Protein AF-A0A7S2GQ36-F1 (afdb_monomer_lite)

Sequence (106 aa):
IDLVGLEGEEERQAAAGDTGSLMRTGSVSIGGGVRYEWHLTSPELTSTEMVLNGAPLRVDPVTGALPMPLEPVIVPIGSESSLVLAPQSYAFVVLPEAAAPVCMHQ

Radius of gyration: 25.25 Å; chains: 1; bounding box: 83×53×40 Å

Foldseek 3Di:
DDDDDDDDDDDDDDDDDDPPPPPPPQDWDQDWDKKWKWKWDDPDPPDPWIATPNHTFDQDPPPRHGPPDSGTDIGTDDPPDDDDHDPPIDMDMDRPRTVRVVVPDD

Structure (mmCIF, N/CA/C/O backbone):
data_AF-A0A7S2GQ36-F1
#
_entry.id   AF-A0A7S2GQ36-F1
#
loop_
_atom_site.group_PDB
_atom_site.id
_atom_site.type_symbol
_atom_site.label_atom_id
_atom_site.label_alt_id
_atom_site.label_comp_id
_atom_site.label_asym_id
_atom_site.label_entity_id
_atom_site.label_seq_id
_atom_site.pdbx_PDB_ins_code
_atom_site.Cartn_x
_atom_site.Cartn_y
_atom_site.Cartn_z
_atom_site.occupancy
_atom_site.B_iso_or_equiv
_atom_site.auth_seq_id
_atom_site.auth_comp_id
_atom_site.auth_asym_id
_atom_site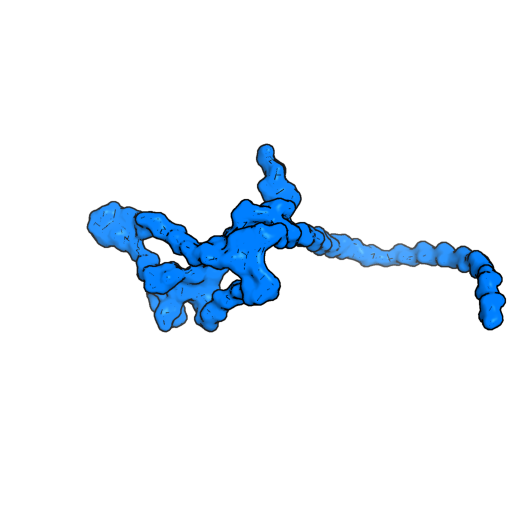.auth_atom_id
_atom_site.pdbx_PDB_model_num
ATOM 1 N N . ILE A 1 1 ? 57.895 -24.556 -3.695 1.00 42.75 1 ILE A N 1
ATOM 2 C CA . ILE A 1 1 ? 58.027 -25.795 -4.488 1.00 42.75 1 ILE A CA 1
ATOM 3 C C . ILE A 1 1 ? 56.649 -26.049 -5.046 1.00 42.75 1 ILE A C 1
ATOM 5 O O . ILE A 1 1 ? 55.725 -26.261 -4.275 1.00 42.75 1 ILE A O 1
ATOM 9 N N . ASP A 1 2 ? 56.533 -25.837 -6.346 1.00 26.31 2 ASP A N 1
ATOM 10 C CA . ASP A 1 2 ? 55.353 -26.112 -7.152 1.00 26.31 2 ASP A CA 1
ATOM 11 C C . ASP A 1 2 ? 55.374 -27.606 -7.511 1.00 26.31 2 ASP A C 1
ATOM 13 O O . ASP A 1 2 ? 56.444 -28.134 -7.829 1.00 26.31 2 ASP A O 1
ATOM 17 N N . LEU A 1 3 ? 54.236 -28.286 -7.410 1.00 38.31 3 LEU A N 1
ATOM 18 C CA . LEU A 1 3 ? 54.043 -29.646 -7.912 1.00 38.31 3 LEU A CA 1
ATOM 19 C C . LEU A 1 3 ? 52.650 -29.718 -8.540 1.00 38.31 3 LEU A C 1
ATOM 21 O O . LEU A 1 3 ? 51.631 -29.754 -7.854 1.00 38.31 3 LEU A O 1
ATOM 25 N N . VAL A 1 4 ? 52.654 -29.728 -9.868 1.00 37.22 4 VAL A N 1
ATOM 26 C CA . VAL A 1 4 ? 51.512 -29.969 -10.747 1.00 37.22 4 VAL A CA 1
ATOM 27 C C . VAL A 1 4 ? 51.277 -31.476 -10.896 1.00 37.22 4 VAL A C 1
ATOM 29 O O . VAL A 1 4 ? 52.230 -32.223 -11.109 1.00 37.22 4 VAL A O 1
ATOM 32 N N . GLY A 1 5 ? 49.998 -31.869 -10.919 1.00 31.53 5 GLY A N 1
ATOM 33 C CA . GLY A 1 5 ? 49.489 -32.984 -11.729 1.00 31.53 5 GLY A CA 1
ATOM 34 C C . GLY A 1 5 ? 49.100 -34.255 -10.970 1.00 31.53 5 GLY A C 1
ATOM 35 O O . GLY A 1 5 ? 49.926 -34.847 -10.285 1.00 31.53 5 GLY A O 1
ATOM 36 N N . LEU A 1 6 ? 47.857 -34.718 -11.146 1.00 36.72 6 LEU A N 1
ATOM 37 C CA . LEU A 1 6 ? 47.506 -35.836 -12.042 1.00 36.72 6 LEU A CA 1
ATOM 38 C C . LEU A 1 6 ? 46.003 -36.171 -11.932 1.00 36.72 6 LEU A C 1
ATOM 40 O O . LEU A 1 6 ? 45.413 -36.142 -10.856 1.00 36.72 6 LEU A O 1
ATOM 44 N N . GLU A 1 7 ? 45.408 -36.447 -13.089 1.00 40.12 7 GLU A N 1
ATOM 45 C CA . GLU A 1 7 ? 44.016 -36.838 -13.335 1.00 40.12 7 GLU A CA 1
ATOM 46 C C . GLU A 1 7 ? 43.689 -38.235 -12.764 1.00 40.12 7 GLU A C 1
ATOM 48 O O . GLU A 1 7 ? 44.579 -39.074 -12.624 1.00 40.12 7 GLU A O 1
ATOM 53 N N . GLY A 1 8 ? 42.408 -38.506 -12.472 1.00 31.38 8 GLY A N 1
ATOM 54 C CA . GLY A 1 8 ? 41.948 -39.826 -12.024 1.00 31.38 8 GLY A CA 1
ATOM 55 C C . GLY A 1 8 ? 40.455 -39.900 -11.682 1.00 31.38 8 GLY A C 1
ATOM 56 O O . GLY A 1 8 ? 40.048 -39.610 -10.565 1.00 31.38 8 GLY A O 1
ATOM 57 N N . GLU A 1 9 ? 39.680 -40.282 -12.690 1.00 38.62 9 GLU A N 1
ATOM 58 C CA . GLU A 1 9 ? 38.319 -40.841 -12.743 1.00 38.62 9 GLU A CA 1
ATOM 59 C C . GLU A 1 9 ? 37.825 -41.625 -11.497 1.00 38.62 9 GLU A C 1
ATOM 61 O O . GLU A 1 9 ? 38.469 -42.576 -11.067 1.00 38.62 9 GLU A O 1
ATOM 66 N N . GLU A 1 10 ? 36.621 -41.322 -10.987 1.00 39.50 10 GLU A N 1
ATOM 67 C CA . GLU A 1 10 ? 35.725 -42.353 -10.430 1.00 39.50 10 GLU A CA 1
ATOM 68 C C . GLU A 1 10 ? 34.260 -41.954 -10.675 1.00 39.50 10 GLU A C 1
ATOM 70 O O . GLU A 1 10 ? 33.645 -41.166 -9.953 1.00 39.50 10 GLU A O 1
ATOM 75 N N . GLU A 1 11 ? 33.711 -42.513 -11.750 1.00 36.97 11 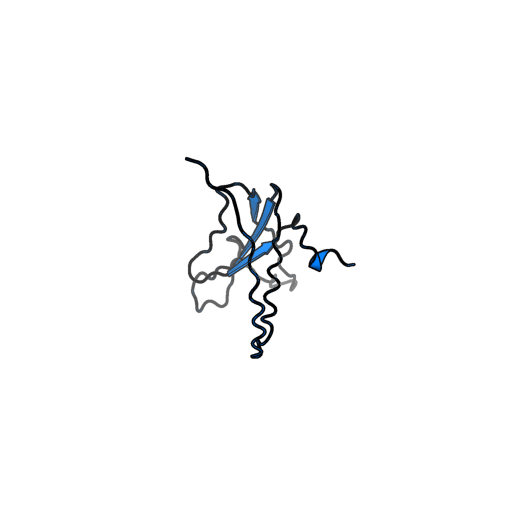GLU A N 1
ATOM 76 C CA . GLU A 1 11 ? 32.285 -42.620 -12.017 1.00 36.97 11 GLU A CA 1
ATOM 77 C C . GLU A 1 11 ? 31.621 -43.427 -10.888 1.00 36.97 11 GLU A C 1
ATOM 79 O O . GLU A 1 11 ? 31.833 -44.631 -10.749 1.00 36.97 11 GLU A O 1
ATOM 84 N N . ARG A 1 12 ? 30.786 -42.775 -10.071 1.00 35.47 12 ARG A N 1
ATOM 85 C CA . ARG A 1 12 ? 29.770 -43.472 -9.272 1.00 35.47 12 ARG A CA 1
ATOM 86 C C . ARG A 1 12 ? 28.395 -42.929 -9.577 1.00 35.47 12 ARG A C 1
ATOM 88 O O . ARG A 1 12 ? 27.929 -41.946 -9.007 1.00 35.47 12 ARG A O 1
ATOM 95 N N . GLN A 1 13 ? 27.723 -43.658 -10.451 1.00 35.84 13 GLN A N 1
ATOM 96 C CA . GLN A 1 13 ? 26.286 -43.626 -10.586 1.00 35.84 13 GLN A CA 1
ATOM 97 C C . GLN A 1 13 ? 25.673 -44.371 -9.391 1.00 35.84 13 GLN A C 1
ATOM 99 O O . GLN A 1 13 ? 25.770 -45.591 -9.282 1.00 35.84 13 GLN A O 1
ATOM 104 N N . ALA A 1 14 ? 25.046 -43.631 -8.479 1.00 34.66 14 ALA A N 1
ATOM 105 C CA . ALA A 1 14 ? 24.130 -44.181 -7.489 1.00 34.66 14 ALA A CA 1
ATOM 106 C C . ALA A 1 14 ? 22.787 -43.462 -7.638 1.00 34.66 14 ALA A C 1
ATOM 108 O O . ALA A 1 14 ? 22.654 -42.277 -7.345 1.00 34.66 14 ALA A O 1
ATOM 109 N N . ALA A 1 15 ? 21.803 -44.191 -8.158 1.00 43.72 15 ALA A N 1
ATOM 110 C CA . ALA A 1 15 ? 20.424 -43.754 -8.257 1.00 43.72 15 ALA A CA 1
ATOM 111 C C . ALA A 1 15 ? 19.748 -43.808 -6.879 1.00 43.72 15 ALA A C 1
ATOM 113 O O . ALA A 1 15 ? 19.722 -44.863 -6.248 1.00 43.72 15 ALA A O 1
ATOM 114 N N . ALA A 1 16 ? 19.133 -42.708 -6.456 1.00 36.09 16 ALA A N 1
ATOM 115 C CA . ALA A 1 16 ? 17.978 -42.709 -5.563 1.00 36.09 16 ALA A CA 1
ATOM 116 C C . ALA A 1 16 ? 17.226 -41.393 -5.787 1.00 36.09 16 ALA A C 1
ATOM 118 O O . ALA A 1 16 ? 17.840 -40.332 -5.830 1.00 36.09 16 ALA A O 1
ATOM 119 N N . GLY A 1 17 ? 15.922 -41.496 -6.044 1.00 46.09 17 GLY A N 1
ATOM 120 C CA . GLY A 1 17 ? 15.093 -40.404 -6.538 1.00 46.09 17 GLY A CA 1
ATOM 121 C C . GLY A 1 17 ? 15.139 -39.154 -5.670 1.00 46.09 17 GLY A C 1
ATOM 122 O O . GLY A 1 17 ? 15.072 -39.233 -4.447 1.00 46.09 17 GLY A O 1
ATOM 123 N N . ASP A 1 18 ? 15.180 -38.008 -6.336 1.00 35.62 18 ASP A N 1
ATOM 124 C CA . ASP A 1 18 ? 14.902 -36.731 -5.711 1.00 35.62 18 ASP A CA 1
ATOM 125 C C . ASP A 1 18 ? 13.661 -36.162 -6.392 1.00 35.62 18 ASP A C 1
ATOM 127 O O . ASP A 1 18 ? 13.634 -35.906 -7.599 1.00 35.62 18 ASP A O 1
ATOM 131 N N . THR A 1 19 ? 12.580 -36.068 -5.624 1.00 44.78 19 THR A N 1
ATOM 132 C CA . THR A 1 19 ? 11.429 -35.220 -5.921 1.00 44.78 19 THR A CA 1
ATOM 133 C C . THR A 1 19 ? 11.963 -33.834 -6.237 1.00 44.78 19 THR A C 1
ATOM 135 O O . THR A 1 19 ? 12.265 -33.077 -5.320 1.00 44.78 19 THR A O 1
ATOM 138 N N . GLY A 1 20 ? 12.116 -33.537 -7.530 1.00 37.34 20 GLY A N 1
ATOM 139 C CA . GLY A 1 20 ? 12.612 -32.264 -8.025 1.00 37.34 20 GLY A CA 1
ATOM 140 C C . GLY A 1 20 ? 11.838 -31.130 -7.376 1.00 37.34 20 GLY A C 1
ATOM 141 O O . GLY A 1 20 ? 10.708 -30.825 -7.757 1.00 37.34 20 GLY A O 1
ATOM 142 N N . SER A 1 21 ? 12.452 -30.538 -6.357 1.00 49.84 21 SER A N 1
ATOM 143 C CA . SER A 1 21 ? 11.999 -29.316 -5.732 1.00 49.84 21 SER A CA 1
ATOM 144 C C . SER A 1 21 ? 11.992 -28.263 -6.828 1.00 49.84 21 SER A C 1
ATOM 146 O O . SER A 1 21 ? 13.043 -27.839 -7.309 1.00 49.84 21 SER A O 1
ATOM 148 N N . LEU A 1 22 ? 10.799 -27.868 -7.271 1.00 45.56 22 LEU A N 1
ATOM 149 C CA . LEU A 1 22 ? 10.603 -26.780 -8.222 1.00 45.56 22 LEU A CA 1
ATOM 150 C C . LEU A 1 22 ? 10.863 -25.434 -7.521 1.00 45.56 22 LEU A C 1
ATOM 152 O O . LEU A 1 22 ? 10.038 -24.528 -7.552 1.00 45.56 22 LEU A O 1
ATOM 156 N N . MET A 1 23 ? 12.014 -25.285 -6.866 1.00 54.25 23 MET A N 1
ATOM 157 C CA . MET A 1 23 ? 12.524 -24.002 -6.401 1.00 54.25 23 MET A CA 1
ATOM 158 C C . MET A 1 23 ? 13.128 -23.290 -7.607 1.00 54.25 23 MET A C 1
ATOM 160 O O . MET A 1 23 ? 14.342 -23.155 -7.739 1.00 54.25 23 MET A O 1
ATOM 164 N N . ARG A 1 24 ? 12.274 -22.843 -8.536 1.00 48.34 24 ARG A N 1
ATOM 165 C CA . ARG A 1 24 ? 12.691 -21.861 -9.537 1.00 48.34 24 ARG A CA 1
ATOM 166 C C . ARG A 1 24 ? 12.810 -20.520 -8.820 1.00 48.34 24 ARG A C 1
ATOM 168 O O . ARG A 1 24 ? 11.888 -19.709 -8.842 1.00 48.34 24 ARG A O 1
ATOM 175 N N . THR A 1 25 ? 13.936 -20.301 -8.153 1.00 49.59 25 THR A N 1
ATOM 176 C CA . THR A 1 25 ? 14.324 -18.990 -7.637 1.00 49.59 25 THR A CA 1
ATOM 177 C C . THR A 1 25 ? 14.608 -18.079 -8.827 1.00 49.59 25 THR A C 1
ATOM 179 O O . THR A 1 25 ? 15.700 -18.048 -9.386 1.00 49.59 25 THR A O 1
ATOM 182 N N . GLY A 1 26 ? 13.582 -17.358 -9.274 1.00 52.75 26 GLY A N 1
ATOM 183 C CA . GLY A 1 26 ? 13.774 -16.217 -10.156 1.00 52.75 26 GLY A CA 1
ATOM 184 C C . GLY A 1 26 ? 14.374 -15.074 -9.347 1.00 52.75 26 GLY A C 1
ATOM 185 O O . GLY A 1 26 ? 13.752 -14.602 -8.399 1.00 52.75 26 GLY A O 1
ATOM 186 N N . SER A 1 27 ? 15.576 -14.623 -9.695 1.00 54.03 27 SER A N 1
ATOM 187 C CA . SER A 1 27 ? 16.104 -13.366 -9.170 1.00 54.03 27 SER A CA 1
ATOM 188 C C . SER A 1 27 ? 15.443 -12.207 -9.913 1.00 54.03 27 SER A C 1
ATOM 190 O O . SER A 1 27 ? 15.562 -12.112 -11.136 1.00 54.03 27 SER A O 1
ATOM 192 N N . VAL A 1 28 ? 14.760 -11.321 -9.190 1.00 57.94 28 VAL A N 1
ATOM 193 C CA . VAL A 1 28 ? 14.275 -10.052 -9.741 1.00 57.94 28 VAL A CA 1
ATOM 194 C C . VAL A 1 28 ? 15.361 -9.010 -9.511 1.00 57.94 28 VAL A C 1
ATOM 196 O O . VAL A 1 28 ? 15.621 -8.617 -8.377 1.00 57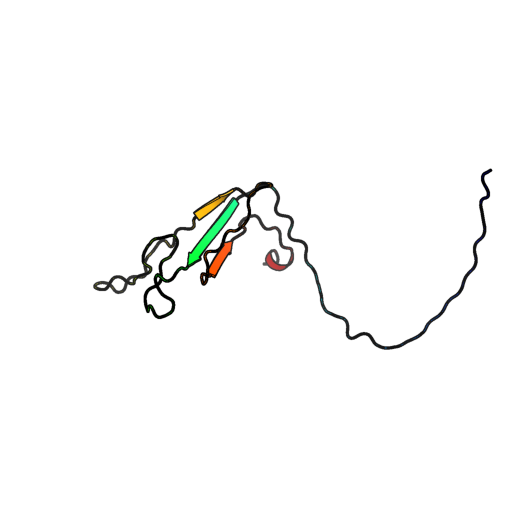.94 28 VAL A O 1
ATOM 199 N N . SER A 1 29 ? 16.023 -8.581 -10.581 1.00 57.84 29 SER A N 1
ATOM 200 C CA . SER A 1 29 ? 16.919 -7.430 -10.531 1.00 57.84 29 SER A CA 1
ATOM 201 C C . SER A 1 29 ? 16.086 -6.155 -10.576 1.00 57.84 29 SER A C 1
ATOM 203 O O . SER A 1 29 ? 15.400 -5.898 -11.564 1.00 57.84 29 SER A O 1
ATOM 205 N N . ILE A 1 30 ? 16.164 -5.362 -9.513 1.00 62.00 30 ILE A N 1
ATOM 206 C CA . ILE A 1 30 ? 15.602 -4.016 -9.463 1.00 62.00 30 ILE A CA 1
ATOM 207 C C . ILE A 1 30 ? 16.784 -3.069 -9.669 1.00 62.00 30 ILE A C 1
ATOM 209 O O . ILE A 1 30 ? 17.580 -2.856 -8.755 1.00 62.00 30 ILE A O 1
ATOM 213 N N . GLY A 1 31 ? 16.960 -2.572 -10.895 1.00 55.97 31 GLY A N 1
ATOM 214 C CA . GLY A 1 31 ? 17.818 -1.405 -11.111 1.00 55.97 31 GLY A CA 1
ATOM 215 C C . GLY A 1 31 ? 17.227 -0.227 -10.338 1.00 55.97 31 GLY A C 1
ATOM 216 O O . GLY A 1 31 ? 16.014 -0.197 -10.159 1.00 55.97 31 GLY A O 1
ATOM 217 N N . GLY A 1 32 ? 18.063 0.684 -9.824 1.00 67.56 32 GLY A N 1
ATOM 218 C CA . GLY A 1 32 ? 17.602 1.829 -9.027 1.00 67.56 32 GLY A CA 1
ATOM 219 C C . GLY A 1 32 ? 16.321 2.442 -9.601 1.00 67.56 32 GLY A C 1
ATOM 220 O O . GLY A 1 32 ? 16.268 2.739 -10.788 1.00 67.56 32 GLY A O 1
ATOM 221 N N . GLY A 1 33 ? 15.300 2.566 -8.758 1.00 83.56 33 GLY A N 1
ATOM 222 C CA . GLY A 1 33 ? 13.929 2.851 -9.175 1.00 83.56 33 GLY A CA 1
ATOM 223 C C . GLY A 1 33 ? 13.061 3.233 -7.981 1.00 83.56 33 GLY A C 1
ATOM 224 O O . GLY A 1 33 ? 13.570 3.532 -6.897 1.00 83.56 33 GLY A O 1
ATOM 225 N N . VAL A 1 34 ? 11.744 3.227 -8.154 1.00 91.00 34 VAL A N 1
ATOM 226 C CA . VAL A 1 34 ? 10.776 3.455 -7.069 1.00 91.00 34 VAL A CA 1
ATOM 227 C C . VAL A 1 34 ? 9.968 2.195 -6.803 1.00 91.00 34 VAL A C 1
ATOM 229 O O . VAL A 1 34 ? 9.786 1.368 -7.693 1.00 91.00 34 VAL A O 1
ATOM 232 N N . ARG A 1 35 ? 9.450 2.057 -5.585 1.00 92.06 35 ARG A N 1
ATOM 233 C CA . ARG A 1 35 ? 8.350 1.142 -5.281 1.00 92.06 35 ARG A CA 1
ATOM 234 C C . ARG A 1 35 ? 7.150 1.918 -4.778 1.00 92.06 35 ARG A C 1
ATOM 236 O O . ARG A 1 35 ? 7.293 2.983 -4.180 1.00 92.06 35 ARG A O 1
ATOM 243 N N . TYR A 1 36 ? 5.977 1.368 -5.028 1.00 95.19 36 TYR A N 1
ATOM 244 C CA . TYR A 1 36 ? 4.711 1.921 -4.577 1.00 95.19 36 TYR A CA 1
ATOM 245 C C . TYR A 1 36 ? 4.180 1.060 -3.446 1.00 95.19 36 TYR A C 1
ATOM 247 O O . TYR A 1 36 ? 4.083 -0.158 -3.599 1.00 95.19 36 TYR A O 1
ATOM 255 N N . GLU A 1 37 ? 3.869 1.684 -2.317 1.00 96.06 37 GLU A N 1
ATOM 256 C CA . GLU A 1 37 ? 3.450 0.994 -1.103 1.00 96.06 37 GLU A CA 1
ATOM 257 C C . GLU A 1 37 ? 2.033 1.401 -0.688 1.00 96.06 37 GLU A C 1
ATOM 259 O O . GLU A 1 37 ? 1.684 2.582 -0.618 1.00 96.06 37 GLU A O 1
ATOM 264 N N . TRP A 1 38 ? 1.225 0.400 -0.362 1.00 97.31 38 TRP A N 1
ATOM 265 C CA . TRP A 1 38 ? -0.111 0.546 0.204 1.00 97.31 38 TRP A CA 1
ATOM 266 C C . TRP A 1 38 ? -0.153 -0.198 1.531 1.00 97.31 38 TRP A C 1
ATOM 268 O O . TRP A 1 38 ? -0.289 -1.421 1.554 1.00 97.31 38 TRP A O 1
ATOM 278 N N . HIS A 1 39 ? -0.014 0.538 2.630 1.00 96.31 39 HIS A N 1
ATOM 279 C CA . HIS A 1 39 ? -0.052 0.006 3.989 1.00 96.31 39 HIS A CA 1
ATOM 280 C C . HIS A 1 39 ? -1.478 -0.007 4.504 1.00 96.31 39 HIS A C 1
ATOM 282 O O . HIS A 1 39 ? -2.106 1.045 4.624 1.00 96.31 39 HIS A O 1
ATOM 288 N N . LEU A 1 40 ? -1.967 -1.196 4.833 1.00 95.62 40 LEU A N 1
ATOM 289 C CA . LEU A 1 40 ? -3.246 -1.392 5.492 1.00 95.62 40 LEU A CA 1
ATOM 290 C C . LEU A 1 40 ? -3.016 -1.637 6.973 1.00 95.62 40 LEU A C 1
ATOM 292 O O . LEU A 1 40 ? -2.420 -2.641 7.378 1.00 95.62 40 LEU A O 1
ATOM 296 N N . THR A 1 41 ? -3.519 -0.711 7.775 1.00 94.38 41 THR A N 1
ATOM 297 C CA . THR A 1 41 ? -3.530 -0.815 9.226 1.00 94.38 41 THR A CA 1
ATOM 298 C C . THR A 1 41 ? -4.959 -0.817 9.732 1.00 94.38 41 THR A C 1
ATOM 300 O O . THR A 1 41 ? -5.873 -0.246 9.135 1.00 94.38 41 THR A O 1
ATOM 303 N N . SER A 1 42 ? -5.136 -1.469 10.870 1.00 92.38 42 SER A N 1
ATOM 304 C CA . SER A 1 42 ? -6.339 -1.346 11.669 1.00 92.38 42 SER A CA 1
ATOM 305 C C . SER A 1 42 ? -5.974 -0.612 12.958 1.00 92.38 42 SER A C 1
ATOM 307 O O . SER A 1 42 ? -4.920 -0.917 13.521 1.00 92.38 42 SER A O 1
ATOM 309 N N . PRO A 1 43 ? -6.792 0.337 13.450 1.00 86.25 43 PRO A N 1
ATOM 310 C CA . PRO A 1 43 ? -6.537 0.966 14.747 1.00 86.25 43 PRO A CA 1
ATOM 311 C C . PRO A 1 43 ? -6.521 -0.071 15.880 1.00 86.25 43 PRO A C 1
ATOM 313 O O . PRO A 1 43 ? -5.769 0.069 16.841 1.00 86.25 43 PRO A O 1
ATOM 316 N N . GLU A 1 44 ? -7.318 -1.135 15.736 1.00 89.38 44 GLU A N 1
ATOM 317 C CA . GLU A 1 44 ? -7.464 -2.237 16.688 1.00 89.38 44 GLU A CA 1
ATOM 318 C C . GLU A 1 44 ? -7.710 -3.548 15.924 1.00 89.38 44 GLU A C 1
ATOM 320 O O . GLU A 1 44 ? -8.413 -3.552 14.915 1.00 89.38 44 GLU A O 1
ATOM 325 N N . LEU A 1 45 ? -7.204 -4.690 16.399 1.00 85.75 45 LEU A N 1
ATOM 326 C CA . LEU A 1 45 ? -7.384 -5.988 15.717 1.00 85.75 45 LEU A CA 1
ATOM 327 C C . LEU A 1 45 ? -8.847 -6.382 15.464 1.00 85.75 45 LEU A C 1
ATOM 329 O O . LEU A 1 45 ? -9.134 -7.127 14.533 1.00 85.75 45 LEU A O 1
ATOM 333 N N . THR A 1 46 ? -9.759 -5.919 16.314 1.00 91.38 46 THR A N 1
ATOM 334 C CA . THR A 1 46 ? -11.195 -6.220 16.244 1.00 91.38 46 THR A CA 1
ATOM 335 C C . THR A 1 46 ? -11.996 -5.162 15.493 1.00 91.38 46 THR A C 1
ATOM 337 O O . THR A 1 46 ? -13.213 -5.297 15.377 1.00 91.38 46 THR A O 1
ATOM 340 N N . SER A 1 47 ? -11.347 -4.098 15.015 1.00 90.94 47 SER A N 1
ATOM 341 C CA . SER A 1 47 ? -12.018 -3.045 14.259 1.00 90.94 47 SER A CA 1
ATOM 342 C C . SER A 1 47 ? -12.554 -3.586 12.936 1.00 90.94 47 SER A C 1
ATOM 344 O O . SER A 1 47 ? -11.915 -4.387 12.253 1.00 90.94 47 SER A O 1
ATOM 346 N N . THR A 1 48 ? -13.726 -3.097 12.546 1.00 91.12 48 THR A N 1
ATOM 347 C CA . THR A 1 48 ? -14.294 -3.301 11.207 1.00 91.12 48 THR A CA 1
ATOM 348 C C . THR A 1 48 ? -13.822 -2.243 10.209 1.00 91.12 48 THR A C 1
ATOM 350 O O . THR A 1 48 ? -14.235 -2.258 9.052 1.00 91.12 48 THR A O 1
ATOM 353 N N . GLU A 1 49 ? -13.003 -1.293 10.656 1.00 91.00 49 GLU A N 1
ATOM 354 C CA . GLU A 1 49 ? -12.484 -0.193 9.853 1.00 91.00 49 GLU A CA 1
ATOM 355 C C . GLU A 1 49 ? -11.015 -0.418 9.502 1.00 91.00 49 GLU A C 1
ATOM 357 O O . GLU A 1 49 ? -10.211 -0.787 10.357 1.00 91.00 49 GLU A O 1
ATOM 362 N N . MET A 1 50 ? -10.669 -0.130 8.248 1.00 92.06 50 MET A N 1
ATOM 363 C CA . MET A 1 50 ? -9.304 -0.179 7.734 1.00 92.06 50 MET A CA 1
ATOM 364 C C . MET A 1 50 ? -8.815 1.218 7.377 1.00 92.06 50 MET A C 1
ATOM 366 O O . MET A 1 50 ? -9.579 2.082 6.935 1.00 92.06 50 MET A O 1
ATOM 370 N N . VAL A 1 51 ? -7.514 1.415 7.531 1.00 93.12 51 VAL A N 1
ATOM 371 C CA . VAL A 1 51 ? -6.808 2.640 7.185 1.00 93.12 51 VAL A CA 1
ATOM 372 C C . VAL A 1 51 ? -5.758 2.297 6.137 1.00 93.12 51 VAL A C 1
ATOM 374 O O . VAL A 1 51 ? -4.933 1.411 6.341 1.00 93.12 51 VAL A O 1
ATOM 377 N N . LEU A 1 52 ? -5.796 2.998 5.009 1.00 95.06 52 LEU A N 1
ATOM 378 C CA . LEU A 1 52 ? -4.837 2.891 3.922 1.00 95.06 52 LEU A CA 1
ATOM 379 C C . LEU A 1 52 ? -3.886 4.087 3.971 1.00 95.06 52 LEU A C 1
ATOM 381 O O . LEU A 1 52 ? -4.324 5.220 3.796 1.00 95.06 52 LEU A O 1
ATOM 385 N N . ASN A 1 53 ? -2.593 3.853 4.205 1.00 94.31 53 ASN A N 1
ATOM 386 C CA . ASN A 1 53 ? -1.571 4.911 4.254 1.00 94.31 53 ASN A CA 1
ATOM 387 C C . ASN A 1 53 ? -1.933 6.082 5.201 1.00 94.31 53 ASN A C 1
ATOM 389 O O . ASN A 1 53 ? -1.605 7.236 4.945 1.00 94.31 53 ASN A O 1
ATOM 393 N N . GLY A 1 54 ? -2.634 5.790 6.301 1.00 90.44 54 GLY A N 1
ATOM 394 C CA . GLY A 1 54 ? -3.114 6.793 7.262 1.00 90.44 54 GLY A CA 1
ATOM 395 C C . GLY A 1 54 ? -4.499 7.387 6.959 1.00 90.44 54 GLY A C 1
ATOM 396 O O . GLY A 1 54 ? -5.055 8.065 7.822 1.00 90.44 54 GLY A O 1
ATOM 397 N N . ALA A 1 55 ? -5.096 7.099 5.798 1.00 90.31 55 ALA A N 1
ATOM 398 C CA . ALA A 1 55 ? -6.434 7.556 5.420 1.00 90.31 55 ALA A CA 1
ATOM 399 C C . ALA A 1 55 ? -7.501 6.453 5.607 1.00 90.31 55 ALA A C 1
ATOM 401 O O . ALA A 1 55 ? -7.280 5.316 5.191 1.00 90.31 55 ALA A O 1
ATOM 402 N N . PRO A 1 56 ? -8.677 6.740 6.197 1.00 90.88 56 PRO A N 1
ATOM 403 C CA . PRO A 1 56 ? -9.743 5.749 6.335 1.00 90.88 56 PRO A CA 1
ATOM 404 C C . PRO A 1 56 ? -10.227 5.227 4.980 1.00 90.88 56 PRO A C 1
ATOM 406 O O . PRO A 1 56 ? -10.637 6.001 4.114 1.00 90.88 56 PRO A O 1
ATOM 409 N N . LEU A 1 57 ? -10.247 3.907 4.817 1.00 92.12 57 LEU A N 1
ATOM 410 C CA . LEU A 1 57 ? -10.775 3.261 3.624 1.00 92.12 57 LEU A CA 1
ATOM 411 C C . LEU A 1 57 ? -12.285 3.061 3.795 1.00 92.12 57 LEU A C 1
ATOM 413 O O . LEU A 1 57 ? -12.729 2.110 4.438 1.00 92.12 57 LEU A O 1
ATOM 417 N N . ARG A 1 58 ? -13.084 3.988 3.259 1.00 90.25 58 ARG A N 1
ATOM 418 C CA . ARG A 1 58 ? -14.547 3.979 3.403 1.00 90.25 58 ARG A CA 1
ATOM 419 C C . ARG A 1 58 ? -15.234 4.228 2.070 1.00 90.25 58 ARG A C 1
ATOM 421 O O . ARG A 1 58 ? -14.795 5.059 1.285 1.00 90.25 58 ARG A O 1
ATOM 428 N N . VAL A 1 59 ? -16.334 3.517 1.855 1.00 91.12 59 VAL A N 1
ATOM 429 C CA . VAL A 1 59 ? -17.273 3.802 0.769 1.00 91.12 59 VAL A CA 1
ATOM 430 C C . VAL A 1 59 ? -18.048 5.065 1.126 1.00 91.12 59 VAL A C 1
ATOM 432 O O . VAL A 1 59 ? -18.437 5.243 2.283 1.00 91.12 59 VAL A O 1
ATOM 435 N N . ASP A 1 60 ? -18.276 5.933 0.146 1.00 88.06 60 ASP A N 1
ATOM 436 C CA . ASP A 1 60 ? -19.124 7.101 0.344 1.00 88.06 60 ASP A CA 1
ATOM 437 C C . ASP A 1 60 ? -20.553 6.647 0.710 1.00 88.06 60 ASP A C 1
ATOM 439 O O . ASP A 1 60 ? -21.176 5.898 -0.049 1.00 88.06 60 ASP A O 1
ATOM 443 N N . PRO A 1 61 ? -21.096 7.065 1.867 1.00 90.31 61 PRO A N 1
ATOM 444 C CA . PRO A 1 61 ? -22.354 6.522 2.373 1.00 90.31 61 PRO A CA 1
ATOM 445 C C . PRO A 1 61 ? -23.586 7.014 1.600 1.00 90.31 61 PRO A C 1
ATOM 447 O O . PRO A 1 61 ? -24.667 6.458 1.777 1.00 90.31 61 PRO A O 1
ATOM 450 N N . VAL A 1 62 ? -23.450 8.058 0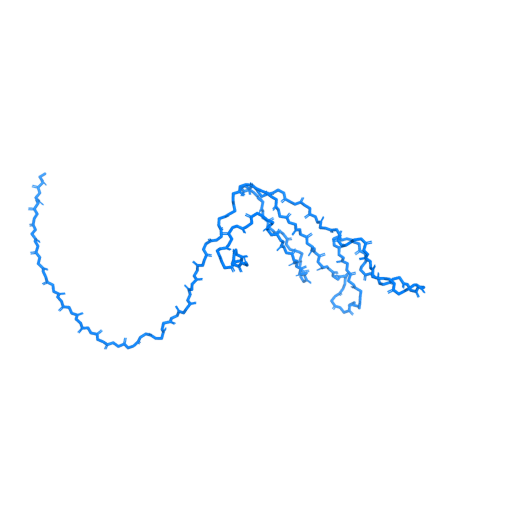.776 1.00 94.31 62 VAL A N 1
ATOM 451 C CA . VAL A 1 62 ? -24.561 8.667 0.029 1.00 94.31 62 VAL A CA 1
ATOM 452 C C . VAL A 1 62 ? -24.615 8.126 -1.397 1.00 94.31 62 VAL A C 1
ATOM 454 O O . VAL A 1 62 ? -25.681 7.796 -1.909 1.00 94.31 62 VAL A O 1
ATOM 457 N N . THR A 1 63 ? -23.458 8.041 -2.041 1.00 94.62 63 THR A N 1
ATOM 458 C CA . THR A 1 63 ? -23.302 7.677 -3.452 1.00 94.62 63 THR A CA 1
ATOM 459 C C . THR A 1 63 ? -22.911 6.215 -3.646 1.00 94.62 63 THR A C 1
ATOM 461 O O . THR A 1 63 ? -23.053 5.694 -4.750 1.00 94.62 63 THR A O 1
ATOM 464 N N . GLY A 1 64 ? -22.411 5.542 -2.604 1.00 92.50 64 GLY A N 1
ATOM 465 C CA . GLY A 1 64 ? -21.863 4.190 -2.709 1.00 92.50 64 GLY A CA 1
ATOM 466 C C . GLY A 1 64 ? -20.531 4.128 -3.461 1.00 92.50 64 GLY A C 1
ATOM 467 O O . GLY A 1 64 ? -20.078 3.039 -3.815 1.00 92.50 64 GLY A O 1
ATOM 468 N N . ALA A 1 65 ? -19.908 5.275 -3.742 1.00 90.94 65 ALA A N 1
ATOM 469 C CA . ALA A 1 65 ? -18.660 5.331 -4.483 1.00 90.94 65 ALA A CA 1
ATOM 470 C C . ALA A 1 65 ? -17.494 4.768 -3.658 1.00 90.94 65 ALA A C 1
ATOM 472 O O . ALA A 1 65 ? -17.356 5.040 -2.463 1.00 90.94 65 ALA A O 1
ATOM 473 N N . LEU A 1 66 ? -16.632 3.995 -4.321 1.00 89.44 66 LEU A N 1
ATOM 474 C CA . LEU A 1 66 ? -15.368 3.547 -3.744 1.00 89.44 66 LEU A CA 1
ATOM 475 C C . LEU A 1 66 ? -14.426 4.749 -3.552 1.00 89.44 66 LEU A C 1
ATOM 477 O O . LEU A 1 66 ? -14.427 5.650 -4.395 1.00 89.44 66 LEU A O 1
ATOM 481 N N . PRO A 1 67 ? -13.596 4.757 -2.494 1.00 83.50 67 PRO A N 1
ATOM 482 C CA . PRO A 1 67 ? -12.601 5.800 -2.289 1.00 83.50 67 PRO A CA 1
ATOM 483 C C . PRO A 1 67 ? -11.546 5.688 -3.392 1.00 83.50 67 PRO A C 1
ATOM 485 O O . PRO A 1 67 ? -10.721 4.779 -3.396 1.00 83.50 67 PRO A O 1
ATOM 488 N N . MET A 1 68 ? -11.621 6.581 -4.373 1.00 84.31 68 MET A N 1
ATOM 489 C CA . MET A 1 68 ? -10.694 6.656 -5.496 1.00 84.31 68 MET A CA 1
ATOM 490 C C . MET A 1 68 ? -10.100 8.067 -5.567 1.00 84.31 68 MET A C 1
ATOM 492 O O . MET A 1 68 ? -10.850 9.032 -5.411 1.00 84.31 68 MET A O 1
ATOM 496 N N . PRO A 1 69 ? -8.794 8.206 -5.861 1.00 87.25 69 PRO A N 1
ATOM 497 C CA . PRO A 1 69 ? -7.816 7.134 -6.077 1.00 87.25 69 PRO A CA 1
ATOM 498 C C . PRO A 1 69 ? -7.286 6.515 -4.770 1.00 87.25 69 PRO A C 1
ATOM 500 O O . PRO A 1 69 ? -7.201 7.171 -3.736 1.00 87.25 69 PRO A O 1
ATOM 503 N N . LEU A 1 70 ? -6.875 5.245 -4.834 1.00 92.88 70 LEU A N 1
ATOM 504 C CA . LEU A 1 70 ? -6.099 4.598 -3.772 1.00 92.88 70 LEU A CA 1
ATOM 505 C C . LEU A 1 70 ? -4.619 4.947 -3.958 1.00 92.88 70 LEU A C 1
ATOM 507 O O . LEU A 1 70 ? -3.891 4.238 -4.654 1.00 92.88 70 LEU A O 1
ATOM 511 N N . GLU A 1 71 ? -4.181 6.065 -3.388 1.00 91.38 71 GLU A N 1
ATOM 512 C CA . GLU A 1 71 ? -2.829 6.582 -3.620 1.00 91.38 71 GLU A CA 1
ATOM 513 C C . GLU A 1 71 ? -1.751 5.783 -2.861 1.00 91.38 71 GLU A C 1
ATOM 515 O O . GLU A 1 71 ? -1.874 5.569 -1.647 1.00 91.38 71 GLU A O 1
ATOM 520 N N . PRO A 1 72 ? -0.680 5.338 -3.547 1.00 94.94 72 PRO A N 1
ATOM 521 C CA . PRO A 1 72 ? 0.465 4.735 -2.883 1.00 94.94 72 PRO A CA 1
ATOM 522 C C . PRO A 1 72 ? 1.352 5.779 -2.214 1.00 94.9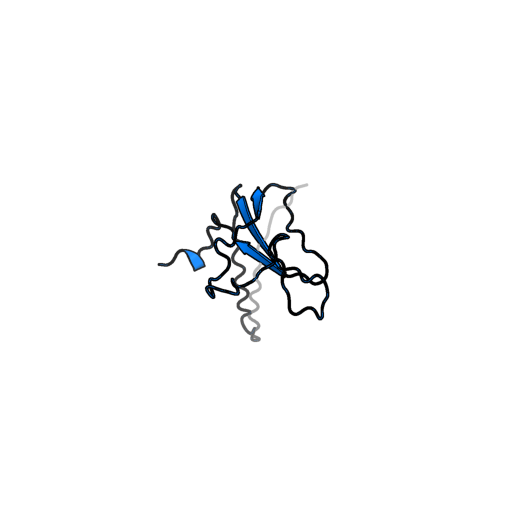4 72 PRO A C 1
ATOM 524 O O . PRO A 1 72 ? 1.453 6.923 -2.655 1.00 94.94 72 PRO A O 1
ATOM 527 N N . VAL A 1 73 ? 2.138 5.322 -1.244 1.00 93.81 73 VAL A N 1
ATOM 528 C CA . VAL A 1 73 ? 3.381 5.998 -0.873 1.00 93.81 73 VAL A CA 1
ATOM 529 C C . VAL A 1 73 ? 4.453 5.610 -1.891 1.00 93.81 73 VAL A C 1
ATOM 531 O O . VAL A 1 73 ? 4.712 4.428 -2.117 1.00 93.81 73 VAL A O 1
ATOM 534 N N . ILE A 1 74 ? 5.077 6.604 -2.521 1.00 93.62 74 ILE A N 1
ATOM 535 C CA . ILE A 1 74 ? 6.162 6.395 -3.485 1.00 93.62 74 ILE A CA 1
ATOM 536 C C . ILE A 1 74 ? 7.491 6.410 -2.731 1.00 93.62 74 ILE A C 1
ATOM 538 O O . ILE A 1 74 ? 7.881 7.438 -2.177 1.00 93.62 74 ILE A O 1
ATOM 542 N N . VAL A 1 75 ? 8.194 5.277 -2.726 1.00 91.62 75 VAL A N 1
ATOM 543 C CA . VAL A 1 75 ? 9.444 5.101 -1.980 1.00 91.62 75 VAL A CA 1
ATOM 544 C C . VAL A 1 75 ? 10.606 4.838 -2.943 1.00 91.62 75 VAL A C 1
ATOM 546 O O . VAL A 1 75 ? 10.562 3.860 -3.695 1.00 91.62 75 VAL A O 1
ATOM 549 N N . PRO A 1 76 ? 11.670 5.665 -2.935 1.00 89.62 76 PRO A N 1
ATOM 550 C CA . PRO A 1 76 ? 12.883 5.393 -3.700 1.00 89.62 76 PRO A CA 1
ATOM 551 C C . PRO A 1 76 ? 13.563 4.107 -3.226 1.00 89.62 76 PRO A C 1
ATOM 553 O O . PRO A 1 76 ? 13.712 3.875 -2.026 1.00 89.62 76 PRO A O 1
ATOM 556 N N . ILE A 1 77 ? 14.020 3.281 -4.161 1.00 86.19 77 ILE A N 1
ATOM 557 C CA . ILE A 1 77 ? 14.774 2.059 -3.888 1.00 86.19 77 ILE A CA 1
ATOM 558 C C . ILE A 1 77 ? 16.266 2.407 -3.949 1.00 86.19 77 ILE A C 1
ATOM 560 O O . ILE A 1 77 ? 16.846 2.543 -5.023 1.00 86.19 77 ILE A O 1
ATOM 564 N N . GLY A 1 78 ? 16.874 2.578 -2.776 1.00 78.25 78 GLY A N 1
ATOM 565 C CA . GLY A 1 78 ? 18.319 2.725 -2.572 1.00 78.25 78 GLY A CA 1
ATOM 566 C C . GLY A 1 78 ? 18.850 1.672 -1.594 1.00 78.25 78 GLY A C 1
ATOM 567 O O . GLY A 1 78 ? 18.068 0.881 -1.069 1.00 78.25 78 GLY A O 1
ATOM 568 N N . SER A 1 79 ? 20.159 1.675 -1.315 1.00 64.75 79 SER A N 1
ATOM 569 C CA . SER A 1 79 ? 20.811 0.675 -0.442 1.00 64.75 79 SER A CA 1
ATOM 570 C C . SER A 1 79 ? 20.215 0.588 0.969 1.00 64.75 79 SER A C 1
ATOM 572 O O . SER A 1 79 ? 20.221 -0.483 1.561 1.00 64.75 79 SER A O 1
ATOM 574 N N . GLU A 1 80 ? 19.636 1.684 1.467 1.00 73.38 80 GLU A N 1
ATOM 575 C CA . GLU A 1 80 ? 19.010 1.773 2.796 1.00 73.38 80 GLU A CA 1
ATOM 576 C C . GLU A 1 80 ? 17.478 1.630 2.763 1.00 73.38 80 GLU A C 1
ATOM 578 O O . GLU A 1 80 ? 16.800 1.767 3.782 1.00 73.38 80 GLU A O 1
ATOM 583 N N . SER A 1 81 ? 16.889 1.394 1.588 1.00 78.62 81 SER A N 1
ATOM 584 C CA . SER A 1 81 ? 15.437 1.419 1.419 1.00 78.62 81 SER A CA 1
ATOM 585 C C . SER A 1 81 ? 14.809 0.076 1.782 1.00 78.62 81 SER A C 1
ATOM 587 O O . SER A 1 81 ? 14.489 -0.736 0.914 1.00 78.62 81 SER A O 1
ATOM 589 N N . SER A 1 82 ? 14.612 -0.155 3.078 1.00 86.25 82 SER A N 1
ATOM 590 C CA . SER A 1 82 ? 13.866 -1.313 3.587 1.00 86.25 82 SER A CA 1
ATOM 591 C C . SER A 1 82 ? 12.356 -1.069 3.550 1.00 86.25 82 SER A C 1
ATOM 593 O O . SER A 1 82 ? 11.900 0.057 3.751 1.00 86.25 82 SER A O 1
ATOM 595 N N . LEU A 1 83 ? 11.572 -2.125 3.315 1.00 89.94 83 LEU A N 1
ATOM 596 C CA . LEU A 1 83 ? 10.125 -2.103 3.537 1.00 89.94 83 LEU A CA 1
ATOM 597 C C . LEU A 1 83 ? 9.860 -2.212 5.040 1.00 89.94 83 LEU A C 1
ATOM 599 O O . LEU A 1 83 ? 10.261 -3.191 5.669 1.00 89.94 83 LEU A O 1
ATOM 603 N N . VAL A 1 84 ? 9.176 -1.222 5.607 1.00 90.56 84 VAL A N 1
ATOM 604 C CA . VAL A 1 84 ? 8.824 -1.200 7.031 1.00 90.56 84 VAL A CA 1
ATOM 605 C C . VAL A 1 84 ? 7.351 -1.546 7.180 1.00 90.56 84 VAL A C 1
ATOM 607 O O . VAL A 1 84 ? 6.507 -0.898 6.576 1.00 90.56 84 VAL A O 1
ATOM 610 N N . LEU A 1 85 ? 7.041 -2.551 7.999 1.00 93.00 85 LEU A N 1
ATOM 611 C CA . LEU A 1 85 ? 5.670 -2.931 8.337 1.00 93.00 85 LEU A CA 1
ATOM 612 C C . LEU A 1 85 ? 5.395 -2.610 9.803 1.00 93.00 85 LEU A C 1
ATOM 614 O O . LEU A 1 85 ? 6.233 -2.866 10.671 1.00 93.00 85 LEU A O 1
ATOM 618 N N . ALA A 1 86 ? 4.212 -2.070 10.081 1.00 89.94 86 ALA A N 1
ATOM 619 C CA . ALA A 1 86 ? 3.744 -1.921 11.448 1.00 89.94 86 ALA A CA 1
ATOM 620 C C . ALA A 1 86 ? 3.363 -3.299 12.037 1.00 89.94 86 ALA A C 1
ATOM 622 O O . ALA A 1 86 ? 3.059 -4.245 11.302 1.00 89.94 86 ALA A O 1
ATOM 623 N N . PRO A 1 87 ? 3.359 -3.455 13.372 1.00 90.31 87 PRO A N 1
ATOM 624 C CA . PRO A 1 87 ? 2.821 -4.657 13.995 1.00 90.31 87 PRO A CA 1
ATOM 625 C C . PRO A 1 87 ? 1.378 -4.906 13.543 1.00 90.31 87 PRO A C 1
ATOM 627 O O . PRO A 1 87 ? 0.570 -3.982 13.528 1.00 90.31 87 PRO A O 1
ATOM 630 N N . GLN A 1 88 ? 1.059 -6.160 13.205 1.00 89.44 88 GLN A N 1
ATOM 631 C CA . GLN A 1 88 ? -0.296 -6.589 12.817 1.00 89.44 88 GLN A CA 1
ATOM 632 C C . GLN A 1 88 ? -0.866 -5.849 11.591 1.00 89.44 88 GLN A C 1
ATOM 634 O O . GLN A 1 88 ? -2.082 -5.768 11.423 1.00 89.44 88 GLN A O 1
ATOM 639 N N . SER A 1 89 ? 0.002 -5.327 10.724 1.00 93.69 89 SER A N 1
ATOM 640 C CA . SER A 1 89 ? -0.385 -4.710 9.458 1.00 93.69 89 SER A CA 1
ATOM 641 C C . SER A 1 89 ? -0.042 -5.604 8.271 1.00 93.69 89 SER A C 1
ATOM 643 O O . SER A 1 89 ? 0.762 -6.534 8.368 1.00 93.69 89 SER A O 1
ATOM 645 N N . TYR A 1 90 ? -0.604 -5.263 7.117 1.00 94.06 90 TYR A N 1
ATOM 646 C CA . TYR A 1 90 ? -0.223 -5.842 5.832 1.00 94.06 90 TYR A CA 1
ATOM 647 C C . TYR A 1 90 ? 0.053 -4.711 4.849 1.00 94.06 90 TYR A C 1
ATOM 649 O O . TYR A 1 90 ? -0.519 -3.630 4.972 1.00 94.06 90 TYR A O 1
ATOM 657 N N . ALA A 1 91 ? 0.918 -4.948 3.868 1.00 96.25 91 ALA A N 1
ATOM 658 C CA . ALA A 1 91 ? 1.154 -3.984 2.806 1.00 96.25 91 ALA A CA 1
ATOM 659 C C . ALA A 1 91 ? 1.159 -4.662 1.441 1.00 96.25 91 ALA A C 1
ATOM 661 O O . ALA A 1 91 ? 1.641 -5.788 1.296 1.00 96.25 91 ALA A O 1
ATOM 662 N N . PHE A 1 92 ? 0.661 -3.943 0.442 1.00 96.56 92 PHE A N 1
ATOM 663 C CA . PHE A 1 92 ? 0.889 -4.267 -0.959 1.00 96.56 92 PHE A CA 1
ATOM 664 C C . PHE A 1 92 ? 2.033 -3.407 -1.473 1.00 96.56 92 PHE A C 1
ATOM 666 O O . PHE A 1 92 ? 2.075 -2.202 -1.220 1.00 96.56 92 PHE A O 1
ATOM 673 N N . VAL A 1 93 ? 2.958 -4.030 -2.196 1.00 94.56 93 VAL A N 1
ATOM 674 C CA . VAL A 1 93 ? 4.123 -3.350 -2.755 1.00 94.56 93 VAL A CA 1
ATOM 675 C C . VAL A 1 93 ? 4.209 -3.669 -4.234 1.00 94.56 93 VAL A C 1
ATOM 677 O O . VAL A 1 93 ? 4.256 -4.836 -4.621 1.00 94.56 93 VAL A O 1
ATOM 680 N N . VAL A 1 94 ? 4.241 -2.626 -5.056 1.00 93.25 94 VAL A N 1
ATOM 681 C CA . VAL A 1 94 ? 4.442 -2.743 -6.499 1.00 93.25 94 VAL A CA 1
ATOM 682 C C . VAL A 1 94 ? 5.831 -2.235 -6.841 1.00 93.25 94 VAL A C 1
ATOM 684 O O . VAL A 1 94 ? 6.228 -1.137 -6.452 1.00 93.25 94 VAL A O 1
ATOM 687 N N . LEU A 1 95 ? 6.556 -3.055 -7.591 1.00 90.94 95 LEU A N 1
ATOM 688 C CA . LEU A 1 95 ? 7.838 -2.725 -8.192 1.00 90.94 95 LEU A CA 1
ATOM 689 C C . LEU A 1 95 ? 7.587 -2.444 -9.681 1.00 90.94 95 LEU A C 1
ATOM 691 O O . LEU A 1 95 ? 7.614 -3.387 -10.472 1.00 90.94 95 LEU A O 1
ATOM 695 N N . PRO A 1 96 ? 7.275 -1.196 -10.074 1.00 87.88 96 PRO A N 1
ATOM 696 C CA . PRO A 1 96 ? 6.867 -0.870 -11.442 1.00 87.88 96 PRO A CA 1
ATOM 697 C C . PRO A 1 96 ? 7.924 -1.240 -12.488 1.00 87.88 96 PRO A C 1
ATOM 699 O O . PRO A 1 96 ? 7.585 -1.613 -13.605 1.00 87.88 96 PRO A O 1
ATOM 702 N N . GLU A 1 97 ? 9.199 -1.181 -12.116 1.00 84.88 97 GLU A N 1
ATOM 703 C CA . GLU A 1 97 ? 10.335 -1.449 -13.003 1.00 84.88 97 GLU A CA 1
ATOM 704 C C . GLU A 1 97 ? 10.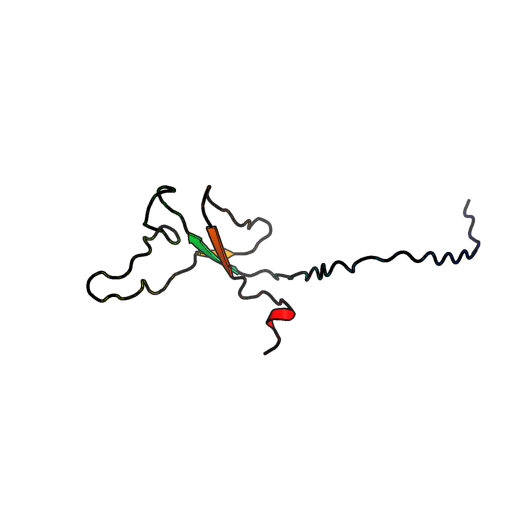896 -2.873 -12.835 1.00 84.88 97 GLU A C 1
ATOM 706 O O . GLU A 1 97 ? 11.992 -3.184 -13.304 1.00 84.88 97 GLU A O 1
ATOM 711 N N . ALA A 1 98 ? 10.170 -3.768 -12.157 1.00 83.62 98 ALA A N 1
ATOM 712 C CA . ALA A 1 98 ? 10.608 -5.149 -12.001 1.00 83.62 98 ALA A CA 1
ATOM 713 C C . ALA A 1 98 ? 10.570 -5.899 -13.341 1.00 83.62 98 ALA A C 1
ATOM 715 O O . ALA A 1 98 ? 9.511 -6.275 -13.840 1.00 83.62 98 ALA A O 1
ATOM 716 N N . ALA A 1 99 ? 11.747 -6.219 -13.879 1.00 82.44 99 ALA A N 1
ATOM 717 C CA . ALA A 1 99 ? 11.904 -7.041 -15.078 1.00 82.44 99 ALA A CA 1
ATOM 718 C C . ALA A 1 99 ? 11.829 -8.548 -14.757 1.00 82.44 99 ALA A C 1
ATOM 720 O O . ALA A 1 99 ? 12.729 -9.319 -15.093 1.00 82.44 99 ALA A O 1
ATOM 721 N N . ALA A 1 100 ? 10.774 -8.984 -14.063 1.00 82.75 100 ALA A N 1
ATOM 722 C CA . ALA A 1 100 ? 10.570 -10.398 -13.758 1.00 82.75 100 ALA A CA 1
ATOM 723 C C . ALA A 1 100 ? 10.178 -11.157 -15.045 1.00 82.75 100 ALA A C 1
ATOM 725 O O . ALA A 1 100 ? 9.104 -10.892 -15.586 1.00 82.75 100 ALA A O 1
ATOM 726 N N . PRO A 1 101 ? 10.973 -12.130 -15.541 1.00 82.38 101 PRO A N 1
ATOM 727 C CA . PRO A 1 101 ? 10.736 -12.744 -16.855 1.00 82.38 101 PRO A CA 1
ATOM 728 C C . PRO A 1 101 ? 9.348 -13.377 -17.023 1.00 82.38 101 PRO A C 1
ATOM 730 O O . PRO A 1 101 ? 8.774 -13.351 -18.109 1.00 82.38 101 PRO A O 1
ATOM 733 N N . VAL A 1 102 ? 8.778 -13.912 -15.940 1.00 85.62 102 VAL A N 1
ATOM 734 C CA . VAL A 1 102 ? 7.432 -14.511 -15.930 1.00 85.62 102 VAL A CA 1
ATOM 735 C C . VAL A 1 102 ? 6.308 -13.490 -16.132 1.00 85.62 102 VAL A C 1
ATOM 737 O O . VAL A 1 102 ? 5.236 -13.866 -16.589 1.00 85.62 102 VAL A O 1
ATOM 740 N N . CYS A 1 103 ? 6.549 -12.210 -15.844 1.00 84.81 103 CYS A N 1
ATOM 741 C CA . CYS A 1 103 ? 5.566 -11.135 -15.996 1.00 84.81 103 CYS A CA 1
ATOM 742 C C . CYS A 1 103 ? 5.611 -10.469 -17.383 1.00 84.81 103 CYS A C 1
ATOM 744 O O . CYS A 1 103 ? 4.737 -9.670 -17.695 1.00 84.81 103 CYS A O 1
ATOM 746 N N . MET A 1 104 ? 6.620 -10.785 -18.205 1.00 78.62 104 MET A N 1
ATOM 747 C CA . MET A 1 104 ? 6.903 -10.107 -19.482 1.00 78.62 104 MET A CA 1
ATOM 748 C C . MET A 1 104 ? 6.351 -10.846 -20.715 1.00 78.62 104 MET A C 1
ATOM 750 O O . MET A 1 104 ? 6.608 -10.431 -21.840 1.00 78.62 104 MET A O 1
ATOM 754 N N . HIS A 1 105 ? 5.622 -11.951 -20.525 1.00 62.97 105 HIS A N 1
ATOM 755 C CA . HIS A 1 105 ? 4.994 -12.701 -21.615 1.00 62.97 105 HIS A CA 1
ATOM 756 C C . HIS A 1 105 ? 3.531 -12.258 -21.760 1.00 62.97 105 HIS A C 1
ATOM 758 O O . HIS A 1 105 ? 2.660 -12.791 -21.072 1.00 62.97 105 HIS A O 1
ATOM 764 N N . GLN A 1 106 ? 3.276 -11.282 -22.633 1.00 53.50 106 GLN A N 1
ATOM 765 C CA . GLN A 1 106 ? 1.947 -10.957 -23.166 1.00 53.50 106 GLN A CA 1
ATOM 766 C C . GLN A 1 106 ? 2.045 -10.697 -24.665 1.00 53.50 106 GLN A C 1
ATOM 768 O O . GLN A 1 106 ? 3.015 -10.019 -25.073 1.00 53.50 106 GLN A O 1
#

Organism: NCBI:txid3111310

pLDDT: mean 75.16, std 22.17, range [26.31, 97.31]

Secondary structure (DSSP, 8-state):
-------------------------------SEEEEEEEEE-SSTT-S--EETTEE----TTT-------PPEEEEE-TT------TT-EEEEE-TT---GGGS--